Protein AF-A0A2P5FLH0-F1 (afdb_monomer_lite)

Organism: Trema orientale (NCBI:txid63057)

Radius of gyration: 35.18 Å; chains: 1; bounding box: 77×42×99 Å

pLDDT: mean 77.1, std 17.76, range [38.53, 97.19]

Foldseek 3Di:
DVVVVVVVVVVVVVVVVVVVVCVVVVVVVVVVVVVVVVVVVVVVVVVVVVPPPVVVVVVVVVVVVVVVVVVVVVCVVVVDDPDDDDDDDDDDDDDDDDDDDDDDDDDDDDDCPDLLNLLVVVLCQCVVDPDPDDDDDDQDDDPPPCSVVSVVSNVD

InterPro domains:
  IPR002182 NB-ARC [PF00931] (121-154)
  IPR027417 P-loop containing nucleoside triphosphate hydrolase [G3DSA:3.40.50.300] (105-156)
  IPR027417 P-loop containing nucleoside triphosphate hydrolase [SSF52540] (109-154)

Secondary structure (DSSP, 8-state):
-HHHHHHHHHHHHHHHHHHHHHHHHHHHHHHHHHHHHHHHHHHHHHHHHHHHHHHHHHHHHHHHHHHHHHHHHHHHHTT----------------PPPP---------------HHHHHHHHHHHHH---SSS---------TTS-HHHHHHHHH-

Sequence (156 aa):
MAETVVFSILTEAIVSEAIQRISREGRYVEYLRNELRRMQGFLKRAACTSKHEHDDLQKRINSIKKKIKDIFESKDKYEIKLGSVEPREASTSGVDPIKSDPVYDDEEEHDLVSMDQRASILKTQLMEEKGNHLCVVPIVGMGGIGKTTLAKKVES

Structure (mmCIF, N/CA/C/O backbone):
data_AF-A0A2P5FLH0-F1
#
_entry.id   AF-A0A2P5FLH0-F1
#
loop_
_atom_site.group_PDB
_atom_site.id
_atom_site.type_symbol
_atom_site.label_atom_id
_atom_site.label_alt_id
_atom_site.label_comp_id
_atom_site.label_asym_id
_atom_site.label_entity_id
_atom_site.label_seq_id
_atom_site.pdbx_PDB_ins_code
_atom_site.Cartn_x
_atom_site.Cartn_y
_atom_site.Cartn_z
_atom_site.occupancy
_atom_site.B_iso_or_equiv
_atom_site.auth_seq_id
_atom_site.auth_comp_id
_atom_site.auth_asym_id
_atom_site.auth_atom_id
_atom_site.pdbx_PDB_model_num
ATOM 1 N N . MET A 1 1 ? 41.555 -8.857 -47.535 1.00 68.12 1 MET A N 1
ATOM 2 C CA . MET A 1 1 ? 41.920 -7.733 -46.640 1.00 68.12 1 MET A CA 1
ATOM 3 C C . MET A 1 1 ? 40.763 -6.747 -46.509 1.00 68.12 1 MET A C 1
ATOM 5 O O . MET A 1 1 ? 40.281 -6.584 -45.402 1.00 68.12 1 MET A O 1
ATOM 9 N N . ALA A 1 2 ? 40.262 -6.140 -47.594 1.00 77.12 2 ALA A N 1
ATOM 10 C CA . ALA A 1 2 ? 39.139 -5.193 -47.510 1.00 77.12 2 ALA A CA 1
ATOM 11 C C . ALA A 1 2 ? 37.792 -5.853 -47.140 1.00 77.12 2 ALA A C 1
ATOM 13 O O . ALA A 1 2 ? 37.110 -5.383 -46.240 1.00 77.12 2 ALA A O 1
ATOM 14 N N . GLU A 1 3 ? 37.437 -6.982 -47.761 1.00 81.19 3 GLU A N 1
ATOM 15 C CA . GLU A 1 3 ? 36.155 -7.674 -47.513 1.00 81.19 3 GLU A CA 1
ATOM 16 C C . GLU A 1 3 ? 35.989 -8.150 -46.064 1.00 81.19 3 GLU A C 1
ATOM 18 O O . GLU A 1 3 ? 34.927 -7.998 -45.470 1.00 81.19 3 GLU A O 1
ATOM 23 N N . THR A 1 4 ? 37.063 -8.663 -45.461 1.00 86.50 4 THR A N 1
ATOM 24 C CA . THR A 1 4 ? 37.090 -9.094 -44.057 1.00 86.50 4 THR A CA 1
ATOM 25 C C . THR A 1 4 ? 36.880 -7.933 -43.086 1.00 86.50 4 THR A C 1
ATOM 27 O O . THR A 1 4 ? 36.216 -8.107 -42.070 1.00 86.50 4 THR A O 1
ATOM 30 N N . VAL A 1 5 ? 37.401 -6.746 -43.416 1.00 90.75 5 VAL A N 1
ATOM 31 C CA . VAL A 1 5 ? 37.223 -5.524 -42.613 1.00 90.75 5 VAL A CA 1
ATOM 32 C C . VAL A 1 5 ? 35.796 -4.990 -42.747 1.00 90.75 5 VAL A C 1
ATOM 34 O O . VAL A 1 5 ? 35.192 -4.563 -41.769 1.00 90.75 5 VAL A O 1
ATOM 37 N N . VAL A 1 6 ? 35.218 -5.055 -43.947 1.00 89.94 6 VAL A N 1
ATOM 38 C CA . VAL A 1 6 ? 33.820 -4.660 -44.169 1.00 89.94 6 VAL A CA 1
ATOM 39 C C . VAL A 1 6 ? 32.871 -5.595 -43.418 1.00 89.94 6 VAL A C 1
ATOM 41 O O . VAL A 1 6 ? 31.947 -5.124 -42.758 1.00 89.94 6 VAL A O 1
ATOM 44 N N . PHE A 1 7 ? 33.121 -6.907 -43.461 1.00 90.19 7 PHE A N 1
ATOM 45 C CA . PHE A 1 7 ? 32.313 -7.889 -42.742 1.00 90.19 7 PHE A CA 1
ATOM 46 C C . PHE A 1 7 ? 32.373 -7.681 -41.223 1.00 90.19 7 PHE A C 1
ATOM 48 O O . PHE A 1 7 ? 31.328 -7.677 -40.577 1.00 90.19 7 PHE A O 1
ATOM 55 N N . SER A 1 8 ? 33.558 -7.426 -40.652 1.00 89.69 8 SER A N 1
ATOM 56 C CA . SER A 1 8 ? 33.693 -7.179 -39.211 1.00 89.69 8 SER A CA 1
ATOM 57 C C . SER A 1 8 ? 32.953 -5.915 -38.763 1.00 89.69 8 SER A C 1
ATOM 59 O O . SER A 1 8 ? 32.221 -5.953 -37.774 1.00 89.69 8 SER A O 1
ATOM 61 N N . ILE A 1 9 ? 33.066 -4.821 -39.524 1.00 93.19 9 ILE A N 1
ATOM 62 C CA . ILE A 1 9 ? 32.363 -3.563 -39.228 1.00 93.19 9 ILE A CA 1
ATOM 63 C C . ILE A 1 9 ? 30.845 -3.764 -39.280 1.00 93.19 9 ILE A C 1
ATOM 65 O O . ILE A 1 9 ? 30.122 -3.295 -38.401 1.00 93.19 9 ILE A O 1
ATOM 69 N N . LEU A 1 10 ? 30.353 -4.500 -40.282 1.00 94.62 10 LEU A N 1
ATOM 70 C CA . LEU A 1 10 ? 28.928 -4.793 -40.408 1.00 94.62 10 LEU A CA 1
ATOM 71 C C . LEU A 1 10 ? 28.425 -5.626 -39.219 1.00 94.62 10 LEU A C 1
ATOM 73 O O . LEU A 1 10 ? 27.368 -5.329 -38.662 1.00 94.62 10 LEU A O 1
ATOM 77 N N . THR A 1 11 ? 29.190 -6.638 -38.798 1.00 94.50 11 THR A N 1
ATOM 78 C CA . THR A 1 11 ? 28.820 -7.463 -37.640 1.00 94.50 11 THR A CA 1
ATOM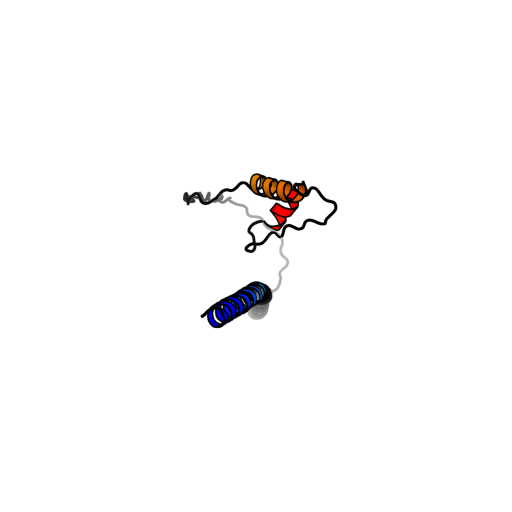 79 C C . THR A 1 11 ? 28.795 -6.663 -36.340 1.00 94.50 11 THR A C 1
ATOM 81 O O . THR A 1 11 ? 27.841 -6.799 -35.576 1.00 94.50 11 THR A O 1
ATOM 84 N N . GLU A 1 12 ? 29.769 -5.780 -36.100 1.00 94.56 12 GLU A N 1
ATOM 85 C CA . GLU A 1 12 ? 29.780 -4.927 -34.904 1.00 94.56 12 GLU A CA 1
ATOM 86 C C . GLU A 1 12 ? 28.611 -3.940 -34.879 1.00 94.56 12 GLU A C 1
ATOM 88 O O . GLU A 1 12 ? 28.016 -3.726 -33.820 1.00 94.56 12 GLU A O 1
ATOM 93 N N . ALA A 1 13 ? 28.244 -3.370 -36.030 1.00 93.62 13 ALA A N 1
ATOM 94 C CA . ALA A 1 13 ? 27.116 -2.448 -36.133 1.00 93.62 13 ALA A CA 1
ATOM 95 C C . ALA A 1 13 ? 25.787 -3.141 -35.793 1.00 93.62 13 ALA A C 1
ATOM 97 O O . ALA A 1 13 ? 25.015 -2.637 -34.975 1.00 93.62 13 ALA A O 1
ATOM 98 N N . ILE A 1 14 ? 25.555 -4.334 -36.353 1.00 95.50 14 ILE A N 1
ATOM 99 C CA . ILE A 1 14 ? 24.346 -5.130 -36.090 1.00 95.50 14 ILE A CA 1
ATOM 100 C C . ILE A 1 14 ? 24.280 -5.549 -34.615 1.00 95.50 14 ILE A C 1
ATOM 102 O O . ILE A 1 14 ? 23.229 -5.435 -33.981 1.00 95.50 14 ILE A O 1
ATOM 106 N N . VAL A 1 15 ? 25.401 -6.004 -34.046 1.00 95.69 15 VAL A N 1
ATOM 107 C CA . VAL A 1 15 ? 25.475 -6.398 -32.630 1.00 95.69 15 VAL A CA 1
ATOM 108 C C . VAL A 1 15 ? 25.213 -5.200 -31.715 1.00 95.69 15 VAL A C 1
ATOM 110 O O . VAL A 1 15 ? 24.434 -5.312 -30.769 1.00 95.69 15 VAL A O 1
ATOM 113 N N . SER A 1 16 ? 25.797 -4.040 -32.016 1.00 92.81 16 SER A N 1
ATOM 114 C CA . SER A 1 16 ? 25.604 -2.814 -31.232 1.00 92.81 16 SER A CA 1
ATOM 115 C C . SER A 1 16 ? 24.147 -2.346 -31.235 1.00 92.81 16 SER A C 1
ATOM 117 O O . SER A 1 16 ? 23.605 -1.989 -30.185 1.00 92.81 16 SER A O 1
ATOM 119 N N . GLU A 1 17 ? 23.480 -2.396 -32.391 1.00 92.44 17 GLU A N 1
ATOM 120 C CA . GLU A 1 17 ? 22.066 -2.033 -32.500 1.00 92.44 17 GLU A CA 1
ATOM 121 C C . GLU A 1 17 ? 21.167 -3.020 -31.736 1.00 92.44 17 GLU A C 1
ATOM 123 O O . GLU A 1 17 ? 20.255 -2.604 -31.011 1.00 92.44 17 GLU A O 1
ATOM 128 N N . ALA A 1 18 ? 21.457 -4.323 -31.825 1.00 92.12 18 ALA A N 1
ATOM 129 C CA . ALA A 1 18 ? 20.747 -5.348 -31.064 1.00 92.12 18 ALA A CA 1
ATOM 130 C C . ALA A 1 18 ? 20.886 -5.127 -29.547 1.00 92.12 18 ALA A C 1
ATOM 132 O O . ALA A 1 18 ? 19.886 -5.152 -28.826 1.00 92.12 18 ALA A O 1
ATOM 133 N N . ILE A 1 19 ? 22.097 -4.825 -29.063 1.00 89.56 19 ILE A N 1
ATOM 134 C CA . ILE A 1 19 ? 22.357 -4.520 -27.648 1.00 89.56 19 ILE A CA 1
ATOM 135 C C . ILE A 1 19 ? 21.555 -3.296 -27.191 1.00 89.56 19 ILE A C 1
ATOM 137 O O . ILE A 1 19 ? 20.927 -3.334 -26.131 1.00 89.56 19 ILE A O 1
ATOM 141 N N . GLN A 1 20 ? 21.522 -2.220 -27.983 1.00 87.31 20 GLN A N 1
ATOM 142 C CA . GLN A 1 20 ? 20.743 -1.026 -27.641 1.00 87.31 20 GLN A CA 1
ATOM 143 C C . GLN A 1 20 ? 19.242 -1.312 -27.541 1.00 87.31 20 GLN A C 1
ATOM 145 O O . GLN A 1 20 ? 18.596 -0.826 -26.609 1.00 87.31 20 GLN A O 1
ATOM 150 N N . ARG A 1 21 ? 18.676 -2.101 -28.463 1.00 83.62 21 ARG A N 1
ATOM 151 C CA . ARG A 1 21 ? 17.250 -2.467 -28.427 1.00 83.62 21 ARG A CA 1
ATOM 152 C C . ARG A 1 21 ? 16.919 -3.301 -27.187 1.00 83.62 21 ARG A C 1
ATOM 154 O O . ARG A 1 21 ? 16.018 -2.928 -26.435 1.00 83.62 21 ARG A O 1
ATOM 161 N N . ILE A 1 22 ? 17.720 -4.331 -26.905 1.00 83.56 22 ILE A N 1
ATOM 162 C CA . ILE A 1 22 ? 17.567 -5.189 -25.718 1.00 83.56 22 ILE A CA 1
ATOM 163 C C . ILE A 1 22 ? 17.685 -4.365 -24.427 1.00 83.56 22 ILE A C 1
ATOM 165 O O . ILE A 1 22 ? 16.885 -4.522 -23.507 1.00 83.56 22 ILE A O 1
ATOM 169 N N . SER A 1 23 ? 18.649 -3.443 -24.355 1.00 81.50 23 SER A N 1
ATOM 170 C CA . SER A 1 23 ? 18.858 -2.596 -23.175 1.00 81.50 23 SER A CA 1
ATOM 171 C C . SER A 1 23 ? 17.684 -1.636 -22.927 1.00 81.50 23 SER A C 1
ATOM 173 O O . SER A 1 23 ? 17.276 -1.419 -21.782 1.00 81.50 23 SER A O 1
ATOM 175 N N . ARG A 1 24 ? 17.080 -1.082 -23.989 1.00 78.19 24 ARG A N 1
ATOM 176 C CA . ARG A 1 24 ? 15.902 -0.204 -23.870 1.00 78.19 24 ARG A CA 1
ATOM 177 C C . ARG A 1 24 ? 14.686 -0.949 -23.323 1.00 78.19 24 ARG A C 1
ATOM 179 O O . ARG A 1 24 ? 14.043 -0.428 -22.414 1.00 78.19 24 ARG A O 1
ATOM 186 N N . GLU A 1 25 ? 14.409 -2.147 -23.825 1.00 73.81 25 GLU A N 1
ATOM 187 C CA . GLU A 1 25 ? 13.299 -2.985 -23.351 1.00 73.81 25 GLU A CA 1
ATOM 188 C C . GLU A 1 25 ? 13.554 -3.547 -21.947 1.00 73.81 25 GLU A C 1
ATOM 190 O O . GLU A 1 25 ? 12.648 -3.557 -21.111 1.00 73.81 25 GLU A O 1
ATOM 195 N N . GLY A 1 26 ? 14.801 -3.915 -21.635 1.00 76.00 26 GLY A N 1
ATOM 196 C CA . GLY A 1 26 ? 15.193 -4.417 -20.316 1.00 76.00 26 GLY A CA 1
ATOM 197 C C . GLY A 1 26 ? 14.860 -3.447 -19.179 1.00 76.00 26 GLY A C 1
ATOM 198 O O . GLY A 1 26 ? 14.320 -3.863 -18.153 1.00 76.00 26 GLY A O 1
ATOM 199 N N . ARG A 1 27 ? 15.072 -2.139 -19.390 1.00 77.38 27 ARG A N 1
ATOM 200 C CA . ARG A 1 27 ? 14.717 -1.099 -18.404 1.00 77.38 27 ARG A CA 1
ATOM 201 C C . ARG A 1 27 ? 13.217 -1.036 -18.121 1.00 77.38 27 ARG A C 1
ATOM 203 O O . ARG A 1 27 ? 12.818 -0.820 -16.979 1.00 77.38 27 ARG A O 1
ATOM 210 N N . TYR A 1 28 ? 12.382 -1.235 -19.139 1.00 80.38 28 TYR A N 1
ATOM 211 C CA . TYR A 1 28 ? 10.929 -1.217 -18.976 1.00 80.38 28 TYR A CA 1
ATOM 212 C C 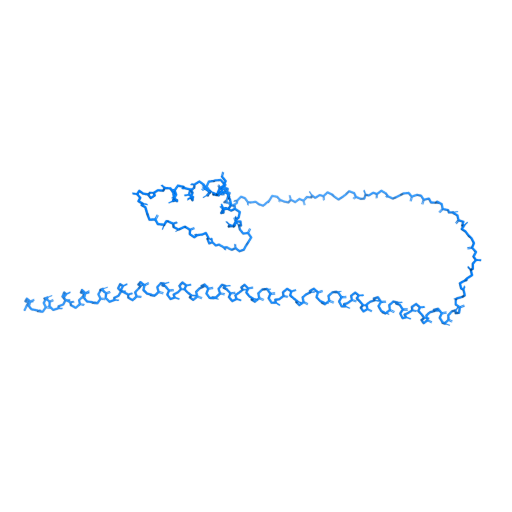. TYR A 1 28 ? 10.432 -2.450 -18.212 1.00 80.38 28 TYR A C 1
ATOM 214 O O . TYR A 1 28 ? 9.614 -2.335 -17.300 1.00 80.38 28 TYR A O 1
ATOM 222 N N . VAL A 1 29 ? 10.989 -3.624 -18.517 1.00 85.69 29 VAL A N 1
ATOM 223 C CA . VAL A 1 29 ? 10.687 -4.870 -17.796 1.00 85.69 29 VAL A CA 1
ATOM 224 C C . VAL A 1 29 ? 11.085 -4.765 -16.321 1.00 85.69 29 VAL A C 1
ATOM 226 O O . VAL A 1 29 ? 10.329 -5.181 -15.439 1.00 85.69 29 VAL A O 1
ATOM 229 N N . GLU A 1 30 ? 12.247 -4.182 -16.029 1.00 85.12 30 GLU A N 1
ATOM 230 C CA . GLU A 1 30 ? 12.703 -3.970 -14.655 1.00 85.12 30 GLU A CA 1
ATOM 231 C C . GLU A 1 30 ? 11.839 -2.946 -13.906 1.00 85.12 30 GLU A C 1
ATOM 233 O O . GLU A 1 30 ? 11.463 -3.182 -12.754 1.00 85.12 30 GLU A O 1
ATOM 238 N N . TYR A 1 31 ? 11.445 -1.855 -14.570 1.00 87.62 31 TYR A N 1
ATOM 239 C CA . TYR A 1 31 ? 10.500 -0.882 -14.022 1.00 87.62 31 TYR A CA 1
ATOM 240 C C . TYR A 1 31 ? 9.169 -1.543 -13.640 1.00 87.62 31 TYR A C 1
ATOM 242 O O . TYR A 1 31 ? 8.735 -1.430 -12.492 1.00 87.62 31 TYR A O 1
ATOM 250 N N . LEU A 1 32 ? 8.560 -2.302 -14.559 1.00 89.06 32 LEU A N 1
ATOM 251 C CA . LEU A 1 32 ? 7.299 -3.005 -14.306 1.00 89.06 32 LEU A CA 1
ATOM 252 C C . LEU A 1 32 ? 7.421 -4.014 -13.162 1.00 89.06 32 LEU A C 1
ATOM 254 O O . LEU A 1 32 ? 6.536 -4.097 -12.310 1.00 89.06 32 LEU A O 1
ATOM 258 N N . ARG A 1 33 ? 8.530 -4.760 -13.101 1.00 88.56 33 ARG A N 1
ATOM 259 C CA . ARG A 1 33 ? 8.807 -5.697 -12.004 1.00 88.56 33 ARG A CA 1
ATOM 260 C C . ARG A 1 33 ? 8.869 -4.974 -10.658 1.00 88.56 33 ARG A C 1
ATOM 262 O O . ARG A 1 33 ? 8.294 -5.451 -9.676 1.00 88.56 33 ARG A O 1
ATOM 269 N N . ASN A 1 34 ? 9.568 -3.844 -10.601 1.00 87.00 34 ASN A N 1
ATOM 270 C CA . ASN A 1 34 ? 9.710 -3.056 -9.381 1.00 87.00 34 ASN A CA 1
ATOM 271 C C . ASN A 1 34 ? 8.374 -2.438 -8.951 1.00 87.00 34 ASN A C 1
ATOM 273 O O . ASN A 1 34 ? 8.053 -2.458 -7.761 1.00 87.00 34 ASN A O 1
ATOM 277 N N . GLU A 1 35 ? 7.566 -1.964 -9.898 1.00 92.81 35 GLU A N 1
ATOM 278 C CA . GLU A 1 35 ? 6.254 -1.388 -9.605 1.00 92.81 35 GLU A CA 1
ATOM 279 C C . GLU A 1 35 ? 5.254 -2.450 -9.128 1.00 92.81 35 GLU A C 1
ATOM 281 O O . GLU A 1 35 ? 4.596 -2.266 -8.104 1.00 92.81 35 GLU A O 1
ATOM 286 N N . LEU A 1 36 ? 5.227 -3.629 -9.761 1.00 92.62 36 LEU A N 1
ATOM 287 C CA . LEU A 1 36 ? 4.444 -4.776 -9.285 1.00 92.62 36 LEU A CA 1
ATOM 288 C C . LEU A 1 36 ? 4.817 -5.168 -7.853 1.00 92.62 36 LEU A C 1
ATOM 290 O O . LEU A 1 36 ? 3.938 -5.365 -7.011 1.00 92.62 36 LEU A O 1
ATOM 294 N N . ARG A 1 37 ? 6.118 -5.227 -7.545 1.00 90.44 37 ARG A N 1
ATOM 295 C CA . ARG A 1 37 ? 6.604 -5.526 -6.190 1.00 90.44 37 ARG A CA 1
ATOM 296 C C . ARG A 1 37 ? 6.143 -4.472 -5.178 1.00 90.44 37 ARG A C 1
ATOM 298 O O . ARG A 1 37 ? 5.749 -4.823 -4.064 1.00 90.44 37 ARG A O 1
ATOM 305 N N . ARG A 1 38 ? 6.165 -3.188 -5.549 1.00 88.56 38 ARG A N 1
ATOM 306 C CA . ARG A 1 38 ? 5.675 -2.090 -4.699 1.00 88.56 38 ARG A CA 1
ATOM 307 C C . ARG A 1 38 ? 4.181 -2.225 -4.432 1.00 88.56 38 ARG A C 1
ATOM 309 O O . ARG A 1 38 ? 3.787 -2.220 -3.265 1.00 88.56 38 ARG A O 1
ATOM 316 N N . MET A 1 39 ? 3.374 -2.408 -5.477 1.00 94.38 39 MET A N 1
ATOM 317 C CA . MET A 1 39 ? 1.920 -2.576 -5.371 1.00 94.38 39 MET A CA 1
ATOM 318 C C . MET A 1 39 ? 1.541 -3.770 -4.486 1.00 94.38 39 MET A C 1
ATOM 320 O O . MET A 1 39 ? 0.712 -3.633 -3.586 1.00 94.38 39 MET A O 1
ATOM 324 N N . GLN A 1 40 ? 2.209 -4.916 -4.651 1.00 91.56 40 GLN A N 1
ATOM 325 C CA . GLN A 1 40 ? 2.014 -6.081 -3.780 1.00 91.56 40 GLN A CA 1
ATOM 326 C C . GLN A 1 40 ? 2.327 -5.767 -2.309 1.00 91.56 40 GLN A C 1
ATOM 328 O O . GLN A 1 40 ? 1.585 -6.173 -1.414 1.00 91.56 40 GLN A O 1
ATOM 333 N N . GLY A 1 41 ? 3.389 -5.000 -2.042 1.00 88.06 41 GLY A N 1
ATOM 334 C CA . GLY A 1 41 ? 3.720 -4.540 -0.693 1.00 88.06 41 GLY A CA 1
ATOM 335 C C . GLY A 1 41 ? 2.642 -3.640 -0.078 1.00 88.06 41 GLY A C 1
ATOM 336 O O . GLY A 1 41 ? 2.356 -3.760 1.114 1.00 88.06 41 GLY A O 1
ATOM 337 N N . PHE A 1 42 ? 2.018 -2.766 -0.876 1.00 88.06 42 PHE A N 1
ATOM 338 C CA . PHE A 1 42 ? 0.893 -1.938 -0.427 1.00 88.06 42 PHE A CA 1
ATOM 339 C C . PHE A 1 42 ? -0.324 -2.780 -0.051 1.00 88.06 42 PHE A C 1
ATOM 341 O O . PHE A 1 42 ? -0.840 -2.627 1.056 1.00 88.06 42 PHE A O 1
ATOM 348 N N . LEU A 1 43 ? -0.731 -3.706 -0.922 1.00 86.31 43 LEU A N 1
ATOM 349 C CA . LEU A 1 43 ? -1.862 -4.598 -0.656 1.00 86.31 43 LEU A CA 1
ATOM 350 C C . LEU A 1 43 ? -1.623 -5.463 0.587 1.00 86.31 43 LEU A C 1
ATOM 352 O O . LEU A 1 43 ? -2.514 -5.607 1.420 1.00 86.31 43 LEU A O 1
ATOM 356 N N . LYS A 1 44 ? -0.398 -5.973 0.772 1.00 85.69 44 LYS A N 1
ATOM 357 C CA . LYS A 1 44 ? -0.035 -6.769 1.952 1.00 85.69 44 LYS A CA 1
ATOM 358 C C . LYS A 1 44 ? -0.172 -5.976 3.254 1.00 85.69 44 LYS A C 1
ATOM 360 O O . LYS A 1 44 ? -0.665 -6.519 4.235 1.00 85.69 44 LYS A O 1
ATOM 365 N N . ARG A 1 45 ? 0.228 -4.698 3.273 1.00 78.25 45 ARG A N 1
ATOM 366 C CA . ARG A 1 45 ? 0.053 -3.829 4.452 1.00 78.25 45 ARG A CA 1
ATOM 367 C C . ARG A 1 45 ? -1.419 -3.528 4.729 1.00 78.25 45 ARG A C 1
ATOM 369 O O . ARG A 1 45 ? -1.832 -3.634 5.877 1.00 78.25 45 ARG A O 1
ATOM 376 N N . ALA A 1 46 ? -2.200 -3.222 3.692 1.00 75.44 46 ALA A N 1
ATOM 377 C CA . ALA A 1 46 ? -3.636 -2.968 3.822 1.00 75.44 46 ALA A CA 1
ATOM 378 C C . ALA A 1 46 ? -4.408 -4.200 4.332 1.00 75.44 46 ALA A C 1
ATOM 380 O O . ALA A 1 46 ? -5.337 -4.071 5.118 1.00 75.44 46 ALA A O 1
ATOM 381 N N . ALA A 1 47 ? -3.989 -5.409 3.951 1.00 74.19 47 ALA A N 1
ATOM 382 C CA . ALA A 1 47 ? -4.577 -6.642 4.471 1.00 74.19 47 ALA A CA 1
ATOM 383 C C . ALA A 1 47 ? -4.252 -6.893 5.960 1.00 74.19 47 ALA A C 1
ATOM 385 O O . ALA A 1 47 ? -5.010 -7.575 6.649 1.00 74.19 47 ALA A O 1
ATOM 386 N N . CYS A 1 48 ? -3.136 -6.366 6.478 1.00 62.28 48 CYS A N 1
ATOM 387 C CA . CYS A 1 48 ? -2.722 -6.577 7.870 1.00 62.28 48 CYS A CA 1
ATOM 38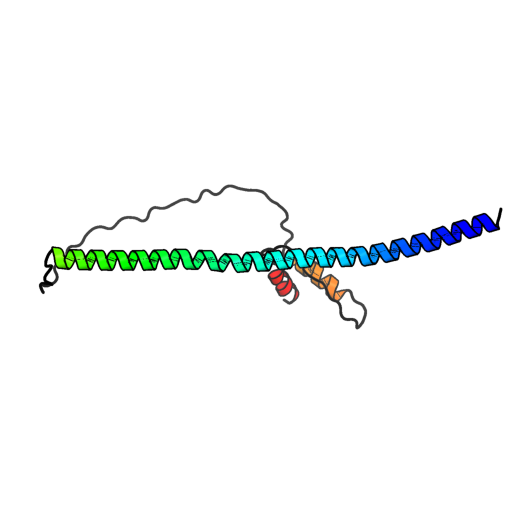8 C C . CYS A 1 48 ? -3.451 -5.674 8.879 1.00 62.28 48 CYS A C 1
ATOM 390 O O . CYS A 1 48 ? -3.577 -6.066 10.038 1.00 62.28 48 CYS A O 1
ATOM 392 N N . THR A 1 49 ? -3.956 -4.503 8.474 1.00 58.94 49 THR A N 1
ATOM 393 C CA . THR A 1 49 ? -4.654 -3.575 9.389 1.00 58.94 49 THR A CA 1
ATOM 394 C C . THR A 1 49 ? -6.001 -4.123 9.861 1.00 58.94 49 THR A C 1
ATOM 396 O O . THR A 1 49 ? -6.407 -3.870 10.988 1.00 58.94 49 THR A O 1
ATOM 399 N N . SER A 1 50 ? -6.635 -4.980 9.056 1.00 56.34 50 SER A N 1
ATOM 400 C CA . SER A 1 50 ? -7.881 -5.671 9.410 1.00 56.34 50 SER A CA 1
ATOM 401 C C . SER A 1 50 ? -7.738 -6.650 10.585 1.00 56.34 50 SER A C 1
ATOM 403 O O . SER A 1 50 ? -8.742 -6.981 11.210 1.00 56.34 50 SER A O 1
ATOM 405 N N . LYS A 1 51 ? -6.532 -7.134 10.911 1.00 56.28 51 LYS A N 1
ATOM 406 C CA . LYS A 1 51 ? -6.362 -8.149 11.967 1.00 56.28 51 LYS A CA 1
ATOM 407 C C . LYS A 1 51 ? -6.253 -7.554 13.370 1.00 56.28 51 LYS A C 1
ATOM 409 O O . LYS A 1 51 ? -6.732 -8.162 14.317 1.00 56.28 51 LYS A O 1
ATOM 414 N N . HIS A 1 52 ? -5.637 -6.382 13.512 1.00 55.69 52 HIS A N 1
ATOM 415 C CA . HIS A 1 52 ? -5.329 -5.821 14.832 1.00 55.69 52 HIS A CA 1
ATOM 416 C C . HIS A 1 52 ? -6.527 -5.147 15.515 1.00 55.69 52 HIS A C 1
ATOM 418 O O . HIS A 1 52 ? -6.648 -5.222 16.734 1.00 55.69 52 HIS A O 1
ATOM 424 N N . GLU A 1 53 ? -7.434 -4.527 14.759 1.00 56.62 53 GLU A N 1
ATOM 425 C CA . GLU A 1 53 ? -8.557 -3.779 15.349 1.00 56.62 53 GLU A CA 1
ATOM 426 C C . GLU A 1 53 ? -9.667 -4.691 15.890 1.00 56.62 53 GLU A C 1
ATOM 428 O O . GLU A 1 53 ? -10.311 -4.377 16.895 1.00 56.62 53 GLU A O 1
ATOM 433 N N . HIS A 1 54 ? -9.873 -5.852 15.262 1.00 61.91 54 HIS A N 1
ATOM 434 C CA . HIS A 1 54 ? -10.890 -6.802 15.708 1.00 61.91 54 HIS A CA 1
ATOM 435 C C . HIS A 1 54 ? -10.522 -7.472 17.036 1.00 61.91 54 HIS A C 1
ATOM 437 O O . HIS A 1 54 ? -11.401 -7.647 17.881 1.00 61.91 54 HIS A O 1
ATOM 443 N N . ASP A 1 55 ? -9.244 -7.778 17.259 1.00 75.31 55 ASP A N 1
ATOM 444 C CA . ASP A 1 55 ? -8.793 -8.487 18.458 1.00 75.31 55 ASP A CA 1
ATOM 445 C C . ASP A 1 55 ? -9.042 -7.688 19.744 1.00 75.31 55 ASP A C 1
ATOM 447 O O . ASP A 1 55 ? -9.561 -8.224 20.727 1.00 75.31 55 ASP A O 1
ATOM 451 N N . ASP A 1 56 ? -8.721 -6.395 19.761 1.00 83.19 56 ASP A N 1
ATOM 452 C CA . ASP A 1 56 ? -8.856 -5.581 20.974 1.00 83.19 56 ASP A CA 1
ATOM 453 C C . ASP A 1 56 ? -10.314 -5.232 21.287 1.00 83.19 56 ASP A 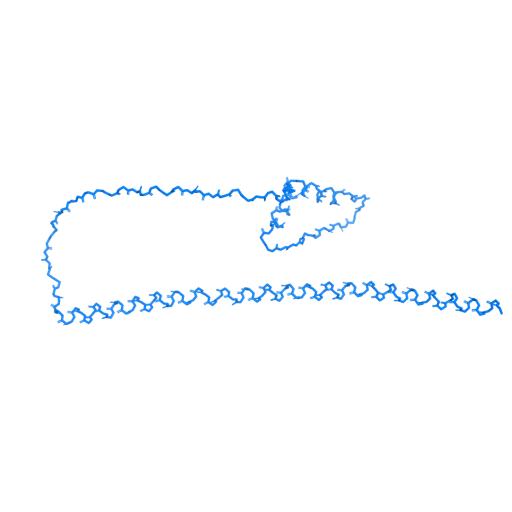C 1
ATOM 455 O O . ASP A 1 56 ? -10.727 -5.234 22.456 1.00 83.19 56 ASP A O 1
ATOM 459 N N . LEU A 1 57 ? -11.134 -5.022 20.253 1.00 87.44 57 LEU A N 1
ATOM 460 C CA . LEU A 1 57 ? -12.577 -4.874 20.418 1.00 87.44 57 LEU A CA 1
ATOM 461 C C . LEU A 1 57 ? -13.200 -6.164 20.972 1.00 87.44 57 LEU A C 1
ATOM 463 O O . LEU A 1 57 ? -13.996 -6.117 21.913 1.00 87.44 57 LEU A O 1
ATOM 467 N N . GLN A 1 58 ? -12.801 -7.323 20.446 1.00 88.75 58 GLN A N 1
ATOM 468 C CA . GLN A 1 58 ? -13.307 -8.622 20.884 1.00 88.75 58 GLN A CA 1
ATOM 469 C C . GLN A 1 58 ? -12.882 -8.940 22.327 1.00 88.75 58 GLN A C 1
ATOM 471 O O . GLN A 1 58 ? -13.707 -9.403 23.122 1.00 88.75 58 GLN A O 1
ATOM 476 N N . LYS A 1 59 ? -11.648 -8.594 22.724 1.00 92.00 59 LYS A N 1
ATOM 477 C CA . LYS A 1 59 ? -11.189 -8.660 24.126 1.00 92.00 59 LYS A CA 1
ATOM 478 C C . LYS A 1 59 ? -12.020 -7.763 25.046 1.00 92.00 59 LYS A C 1
ATOM 480 O O . LYS A 1 59 ? -12.445 -8.223 26.109 1.00 92.00 59 LYS A O 1
ATOM 485 N N . ARG A 1 60 ? -12.300 -6.510 24.653 1.00 94.56 60 ARG A N 1
ATOM 486 C CA . ARG A 1 60 ? -13.156 -5.594 25.439 1.00 94.56 60 ARG A CA 1
ATOM 487 C C . ARG A 1 60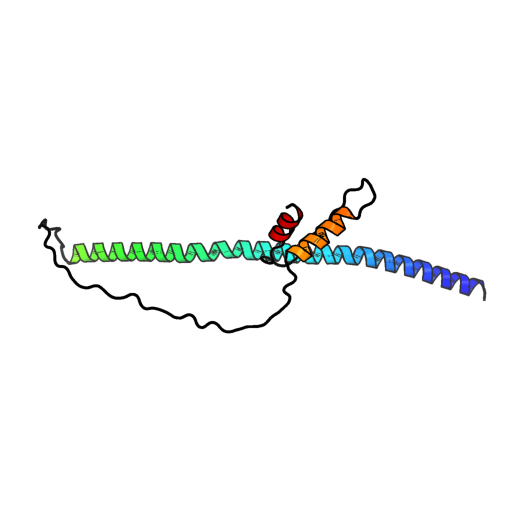 ? -14.565 -6.149 25.612 1.00 94.56 60 ARG A C 1
ATOM 489 O O . ARG A 1 60 ? -15.059 -6.176 26.737 1.00 94.56 60 ARG A O 1
ATOM 496 N N . ILE A 1 61 ? -15.180 -6.644 24.538 1.00 96.38 61 ILE A N 1
ATOM 497 C CA . ILE A 1 61 ? -16.514 -7.262 24.586 1.00 96.38 61 ILE A CA 1
ATOM 498 C C . ILE A 1 61 ? -16.522 -8.446 25.558 1.00 96.38 61 ILE A C 1
ATOM 500 O O . ILE A 1 61 ? -17.406 -8.542 26.410 1.00 96.38 61 ILE A O 1
ATOM 504 N N . ASN A 1 62 ? -15.526 -9.329 25.477 1.00 96.19 62 ASN A N 1
ATOM 505 C CA . ASN A 1 62 ? -15.447 -10.501 26.347 1.00 96.19 62 ASN A CA 1
ATOM 506 C C . ASN A 1 62 ? -15.203 -10.127 27.818 1.00 96.19 62 ASN A C 1
ATOM 508 O O . ASN A 1 62 ? -15.806 -10.729 28.705 1.00 96.19 62 ASN A O 1
ATOM 512 N N . SER A 1 63 ? -14.391 -9.100 28.086 1.00 96.75 63 SER A N 1
ATOM 513 C CA . SER A 1 63 ? -14.180 -8.570 29.440 1.00 96.75 63 SER A CA 1
ATOM 514 C C . SER A 1 63 ? -15.474 -8.014 30.043 1.00 96.75 63 SER A C 1
ATOM 516 O O . SER A 1 63 ? -15.809 -8.327 31.184 1.00 96.75 63 SER A O 1
ATOM 518 N N . ILE A 1 64 ? -16.256 -7.260 29.260 1.00 97.12 64 ILE A N 1
ATOM 519 C CA . ILE A 1 64 ? -17.563 -6.742 29.692 1.00 97.12 64 ILE A CA 1
ATOM 520 C C . ILE A 1 64 ? -18.534 -7.892 29.977 1.00 97.12 64 ILE A C 1
ATOM 522 O O . ILE A 1 64 ? -19.144 -7.916 31.043 1.00 97.12 64 ILE A O 1
ATOM 526 N N . LYS A 1 65 ? -18.644 -8.876 29.072 1.00 97.19 65 LYS A N 1
ATOM 527 C CA . LYS A 1 65 ? -19.499 -10.060 29.274 1.00 97.19 65 LYS A CA 1
ATOM 528 C C . LYS A 1 65 ? -19.147 -10.805 30.562 1.00 97.19 65 LYS A C 1
ATOM 530 O O . LYS A 1 65 ? -20.051 -11.181 31.303 1.00 97.19 65 LYS A O 1
ATOM 535 N N . LYS A 1 66 ? -17.850 -10.981 30.842 1.00 97.19 66 LYS A N 1
ATOM 536 C CA . LYS A 1 66 ? -17.375 -11.615 32.076 1.00 97.19 66 LYS A CA 1
ATOM 537 C C . LYS A 1 66 ? -17.773 -10.804 33.308 1.00 97.19 66 LYS A C 1
ATOM 539 O O . LYS A 1 66 ? -18.414 -11.351 34.191 1.00 97.19 66 LYS A O 1
ATOM 544 N N . LYS A 1 67 ? -17.500 -9.494 33.321 1.00 96.94 67 LYS A N 1
ATOM 545 C CA . LYS A 1 67 ? -17.888 -8.612 34.435 1.00 96.94 67 LYS A CA 1
ATOM 546 C C . LYS A 1 67 ? -19.390 -8.649 34.715 1.00 96.94 67 LYS A C 1
ATOM 548 O O . LYS A 1 67 ? -19.785 -8.709 35.870 1.00 96.94 67 LYS A O 1
ATOM 553 N N . ILE A 1 68 ? -20.223 -8.628 33.673 1.00 96.50 68 ILE A N 1
ATOM 554 C CA . ILE A 1 68 ? -21.681 -8.716 33.822 1.00 96.50 68 ILE A CA 1
ATOM 555 C C . ILE A 1 68 ? -22.069 -10.045 34.475 1.00 96.50 68 ILE A C 1
ATOM 557 O O . ILE A 1 68 ? -22.834 -10.048 35.435 1.00 96.50 68 ILE A O 1
ATOM 561 N N . LYS A 1 69 ? -21.518 -11.161 33.988 1.00 95.56 69 LYS A N 1
ATOM 562 C CA . LYS A 1 69 ? -21.776 -12.487 34.555 1.00 95.56 69 LYS A CA 1
ATOM 563 C C . LYS A 1 69 ? -21.357 -12.560 36.027 1.00 95.56 69 LYS A C 1
ATOM 565 O O . LYS A 1 69 ? -22.166 -12.968 36.853 1.00 95.56 69 LYS A O 1
ATOM 570 N N . ASP A 1 70 ? -20.162 -12.075 36.353 1.00 94.38 70 ASP A N 1
ATOM 571 C CA . ASP A 1 70 ? -19.635 -12.052 37.721 1.00 94.38 70 ASP A CA 1
ATOM 572 C C . ASP A 1 70 ? -20.530 -11.211 38.657 1.00 94.38 70 ASP A C 1
ATOM 574 O O . ASP A 1 70 ? -20.762 -11.587 39.807 1.00 94.38 70 ASP A O 1
ATOM 578 N N . ILE A 1 71 ? -21.078 -10.087 38.170 1.00 92.69 71 ILE A N 1
ATOM 579 C CA . ILE A 1 71 ? -22.019 -9.243 38.925 1.00 92.69 71 ILE A CA 1
ATOM 580 C C . ILE A 1 71 ? -23.336 -9.977 39.178 1.00 92.69 71 ILE A C 1
ATOM 582 O O . ILE A 1 71 ? -23.836 -9.928 40.298 1.00 92.69 71 ILE A O 1
ATOM 586 N N . PHE A 1 72 ? -23.900 -10.649 38.173 1.00 89.50 72 PHE A N 1
ATOM 587 C CA . PHE A 1 72 ? -25.143 -11.405 38.347 1.00 89.50 72 PHE A CA 1
ATOM 588 C C . PHE A 1 72 ? -24.961 -12.574 39.316 1.00 89.50 72 PHE A C 1
ATOM 590 O O . PHE A 1 72 ? -25.744 -12.705 40.252 1.00 89.50 72 PHE A O 1
ATOM 597 N N . GLU A 1 73 ? -23.881 -13.345 39.175 1.00 88.88 73 GLU A N 1
ATOM 598 C CA . GLU A 1 73 ? -23.550 -14.424 40.111 1.00 88.88 73 GLU A CA 1
ATOM 599 C C . GLU A 1 73 ? -23.345 -13.890 41.535 1.00 88.88 73 GLU A C 1
ATOM 601 O O . GLU A 1 73 ? -23.820 -14.486 42.499 1.00 88.88 73 GLU A O 1
ATOM 606 N N . SER A 1 74 ? -22.692 -12.734 41.683 1.00 82.69 74 SER A N 1
ATOM 607 C CA . SER A 1 74 ? -22.511 -12.085 42.985 1.00 82.69 74 SER A CA 1
ATOM 608 C C . SER A 1 74 ? -23.832 -11.569 43.561 1.00 82.69 74 SER A C 1
ATOM 610 O O . SER A 1 74 ? -24.089 -11.740 44.749 1.00 82.69 74 SER A O 1
ATOM 612 N N . LYS A 1 75 ? -24.696 -10.964 42.744 1.00 84.00 75 LYS A N 1
ATOM 613 C CA . LYS A 1 75 ? -26.022 -10.493 43.164 1.00 84.00 75 LYS A CA 1
ATOM 614 C C . LYS A 1 75 ? -26.873 -11.652 43.680 1.00 84.00 75 LYS A C 1
ATOM 616 O O . LYS A 1 75 ? -27.489 -11.509 44.733 1.00 84.00 75 LYS A O 1
ATOM 621 N N . ASP A 1 76 ? -26.879 -12.775 42.967 1.00 76.81 76 ASP A N 1
ATOM 622 C CA . ASP A 1 76 ? -27.644 -13.963 43.349 1.00 76.81 76 ASP A CA 1
ATOM 623 C C . ASP A 1 76 ? -27.041 -14.629 44.596 1.00 76.81 76 ASP A C 1
ATOM 625 O O . ASP A 1 76 ? -27.770 -15.045 45.492 1.00 76.81 76 ASP A O 1
ATOM 629 N N . LYS A 1 77 ? -25.706 -14.647 44.714 1.00 80.38 77 LYS A N 1
ATOM 630 C CA . LYS A 1 77 ? -24.986 -15.182 45.879 1.00 80.38 77 LYS A CA 1
ATOM 631 C C . LYS A 1 77 ? -25.193 -14.363 47.156 1.00 80.38 77 LYS A C 1
ATOM 633 O O . LYS A 1 77 ? -25.228 -14.938 48.241 1.00 80.38 77 LYS A O 1
ATOM 638 N N . TYR A 1 78 ? -25.270 -13.040 47.042 1.00 75.38 78 TYR A N 1
ATOM 639 C CA . TYR A 1 78 ? -25.393 -12.127 48.184 1.00 75.38 78 TYR A CA 1
ATOM 640 C C . TYR A 1 78 ? -26.814 -11.577 48.370 1.00 75.38 78 TYR A C 1
ATOM 642 O O . TYR A 1 78 ? -27.014 -10.701 49.206 1.00 75.38 78 TYR A O 1
ATOM 650 N N . GLU A 1 79 ? -27.783 -12.078 47.594 1.00 69.00 79 GLU A N 1
ATOM 651 C CA . GLU A 1 79 ? -29.207 -11.724 47.644 1.00 69.00 79 GLU A CA 1
ATOM 652 C C . GLU A 1 79 ? -29.444 -10.203 47.758 1.00 69.00 79 GLU A C 1
ATOM 654 O O . GLU A 1 79 ? -30.261 -9.722 48.546 1.00 69.00 79 GLU A O 1
ATOM 659 N N . ILE A 1 80 ? -28.677 -9.424 46.981 1.00 68.88 80 ILE A N 1
ATOM 660 C CA . ILE A 1 80 ? -28.654 -7.958 47.065 1.00 68.88 80 ILE A CA 1
ATOM 661 C C . ILE A 1 80 ? -30.020 -7.418 46.616 1.00 68.88 80 ILE A C 1
ATOM 663 O O . ILE A 1 80 ? -30.312 -7.325 45.420 1.00 68.88 80 ILE A O 1
ATOM 667 N N . LYS A 1 81 ? -30.870 -7.060 47.584 1.00 68.06 81 LYS A N 1
ATOM 668 C CA . LYS A 1 81 ? -32.152 -6.378 47.360 1.00 68.06 81 LYS A CA 1
ATOM 669 C C . LYS A 1 81 ? -31.883 -4.883 47.185 1.00 68.06 81 LYS A C 1
ATOM 671 O O . LYS A 1 81 ? -31.275 -4.258 48.049 1.00 68.06 81 LYS A O 1
ATOM 676 N N . LEU A 1 82 ? -32.330 -4.311 46.065 1.00 57.22 82 LEU A N 1
ATOM 677 C CA . LEU A 1 82 ? -32.218 -2.878 45.781 1.00 57.22 82 LEU A CA 1
ATOM 678 C C . LEU A 1 82 ? -33.173 -2.112 46.718 1.00 57.22 82 LEU A C 1
ATOM 680 O O . LEU A 1 82 ? -34.349 -1.929 46.417 1.00 57.22 82 LEU A O 1
ATOM 684 N N . GLY A 1 83 ? -32.685 -1.755 47.905 1.00 48.12 83 GLY A N 1
ATOM 685 C CA . GLY A 1 83 ? -33.421 -0.963 48.885 1.00 48.12 83 GLY A CA 1
ATOM 686 C C . GLY A 1 83 ? -33.445 0.509 48.476 1.00 48.12 83 GLY A C 1
ATOM 687 O O . GLY A 1 83 ? -32.401 1.146 48.391 1.00 48.12 83 GLY A O 1
ATOM 688 N N . SER A 1 84 ? -34.637 1.043 48.224 1.00 50.53 84 SER A N 1
ATOM 689 C CA . SER A 1 84 ? -34.902 2.476 48.060 1.00 50.53 84 SER A CA 1
ATOM 690 C C . SER A 1 84 ? -34.577 3.224 49.357 1.00 50.53 84 SER A C 1
ATOM 692 O O . SER A 1 84 ? -35.390 3.168 50.278 1.00 50.53 84 SER A O 1
ATOM 694 N N . VAL A 1 85 ? -33.449 3.940 49.434 1.00 48.50 85 VAL A N 1
ATOM 695 C CA . VAL A 1 85 ? -33.225 4.990 50.448 1.00 48.50 85 VAL A CA 1
ATOM 696 C C . VAL A 1 85 ? -32.365 6.126 49.866 1.00 48.50 85 VAL A C 1
ATOM 698 O O . VAL A 1 85 ? -31.386 5.888 49.165 1.00 48.50 85 VAL A O 1
ATOM 701 N N . GLU A 1 86 ? -32.814 7.346 50.150 1.00 45.72 86 GLU A N 1
ATOM 702 C CA . GLU A 1 86 ? -32.469 8.680 49.635 1.00 45.72 86 GLU A CA 1
ATOM 703 C C . GLU A 1 86 ? -31.015 9.195 49.811 1.00 45.72 86 GLU A C 1
ATOM 705 O O . GLU A 1 86 ? -30.226 8.610 50.557 1.00 45.72 86 GLU A O 1
ATOM 710 N N . PRO A 1 87 ? -30.649 10.310 49.128 1.00 46.88 87 PRO A N 1
ATOM 711 C CA . PRO A 1 87 ? -29.276 10.791 48.963 1.00 46.88 87 PRO A CA 1
ATOM 712 C C . PRO A 1 87 ? -28.734 11.502 50.207 1.00 46.88 87 PRO A C 1
ATOM 714 O O . PRO A 1 87 ? -29.407 12.347 50.797 1.00 46.88 87 PRO A O 1
ATOM 717 N N . ARG A 1 88 ? -27.465 11.251 50.549 1.00 40.28 88 ARG A N 1
ATOM 718 C CA . ARG A 1 88 ? -26.731 12.068 51.521 1.00 40.28 88 ARG A CA 1
ATOM 719 C C . ARG A 1 88 ? -25.324 12.374 51.020 1.00 40.28 88 ARG A C 1
ATOM 721 O O . ARG A 1 88 ? -24.529 11.474 50.764 1.00 40.28 88 ARG A O 1
ATOM 728 N N . GLU A 1 89 ? -25.073 13.667 50.859 1.00 47.16 89 GLU A N 1
ATOM 729 C CA . GLU A 1 89 ? -23.837 14.267 50.369 1.00 47.16 89 GLU A CA 1
ATOM 730 C C . GLU A 1 89 ? -22.673 14.128 51.358 1.00 47.16 89 GLU A C 1
ATOM 732 O O . GLU A 1 89 ? -22.868 14.201 52.574 1.00 47.16 89 GLU A O 1
ATOM 737 N N . ALA A 1 90 ? -21.453 14.015 50.826 1.00 40.12 90 ALA A N 1
ATOM 738 C CA . ALA A 1 90 ? -20.230 14.381 51.534 1.00 40.12 90 ALA A CA 1
ATOM 739 C C . ALA A 1 90 ? -19.109 14.723 50.537 1.00 40.12 90 ALA A C 1
ATOM 741 O O . ALA A 1 90 ? -18.580 13.866 49.832 1.00 40.12 90 ALA A O 1
ATOM 742 N N . SER A 1 91 ? -18.774 16.009 50.500 1.00 45.66 91 SER A N 1
ATOM 743 C CA . SER A 1 91 ? -17.623 16.629 49.844 1.00 45.66 91 SER A CA 1
ATOM 744 C C . SER A 1 91 ? -16.282 16.092 50.368 1.00 45.66 91 SER A C 1
ATOM 746 O O . SER A 1 91 ? -16.185 15.723 51.535 1.00 45.66 91 SER A O 1
ATOM 748 N N . THR A 1 92 ? -15.211 16.149 49.566 1.00 38.53 92 THR A N 1
ATOM 749 C CA . THR A 1 92 ? -14.049 17.050 49.782 1.00 38.53 92 THR A CA 1
ATOM 750 C C . THR A 1 92 ? -12.813 16.683 48.939 1.00 38.53 92 THR A C 1
ATOM 752 O O . THR A 1 92 ? -12.513 15.525 48.671 1.00 38.53 92 THR A O 1
ATOM 755 N N . SER A 1 93 ? -12.065 17.750 48.637 1.00 43.00 93 SER A N 1
ATOM 756 C CA . SER A 1 93 ? -10.634 17.865 48.313 1.00 43.00 93 SER A CA 1
ATOM 757 C C . SER A 1 93 ? -10.138 17.477 46.916 1.00 43.00 93 SER A C 1
ATOM 759 O O . SER A 1 93 ? -10.122 16.319 46.513 1.00 43.00 93 SER A O 1
ATOM 761 N N . GLY A 1 94 ? -9.705 18.522 46.202 1.00 48.59 94 GLY A N 1
ATOM 762 C CA . GLY A 1 94 ? -9.018 18.468 44.922 1.00 48.59 94 GLY A CA 1
ATOM 763 C C . GLY A 1 94 ? -7.614 17.875 45.007 1.00 48.59 94 GLY A C 1
ATOM 764 O O . GLY A 1 94 ? -6.963 17.888 46.049 1.00 48.59 94 GLY A O 1
ATOM 765 N N . VAL A 1 95 ? -7.178 17.363 43.862 1.00 46.47 95 VAL A N 1
ATOM 766 C CA . VAL A 1 95 ? -5.838 16.836 43.621 1.00 46.47 95 VAL A CA 1
ATOM 767 C C . VAL A 1 95 ? -5.301 17.552 42.384 1.00 46.47 95 VAL A C 1
ATOM 769 O O . VAL A 1 95 ? -5.952 17.566 41.338 1.00 46.47 95 VAL A O 1
ATOM 772 N N . ASP A 1 96 ? -4.147 18.190 42.548 1.00 48.59 96 ASP A N 1
ATOM 773 C CA . ASP A 1 96 ? -3.453 18.992 41.542 1.00 48.59 96 ASP A CA 1
ATOM 774 C C . ASP A 1 96 ? -3.033 18.159 40.311 1.00 48.59 96 ASP A C 1
ATOM 776 O O . ASP A 1 96 ? -2.586 17.018 40.468 1.00 48.59 96 ASP A O 1
ATOM 780 N N . PRO A 1 97 ? -3.098 18.695 39.075 1.00 44.50 97 PRO A N 1
ATOM 781 C CA . PRO A 1 97 ? -2.560 18.004 37.909 1.00 44.50 97 PRO A CA 1
ATOM 782 C C . PRO A 1 97 ? -1.028 18.076 37.884 1.00 44.50 97 PRO A C 1
ATOM 784 O O . PRO A 1 97 ? -0.430 19.153 37.834 1.00 44.50 97 PRO A O 1
ATOM 787 N N . ILE A 1 98 ? -0.407 16.899 37.872 1.00 46.56 98 ILE A N 1
ATOM 788 C CA . ILE A 1 98 ? 1.024 16.663 37.658 1.00 46.56 98 ILE A CA 1
ATOM 789 C C . ILE A 1 98 ? 1.471 17.349 36.354 1.00 46.56 98 ILE A C 1
ATOM 791 O O . ILE A 1 98 ? 0.968 17.031 35.276 1.00 46.56 98 ILE A O 1
ATOM 795 N N . LYS A 1 99 ? 2.430 18.278 36.447 1.00 47.50 99 LYS A N 1
ATOM 796 C CA . LYS A 1 99 ? 3.142 18.841 35.291 1.00 47.50 99 LYS A CA 1
ATOM 797 C C . LYS A 1 99 ? 4.244 17.866 34.880 1.00 47.50 99 LYS A C 1
ATOM 799 O O . LYS A 1 99 ? 5.151 17.608 35.664 1.00 47.50 99 LYS A O 1
ATOM 804 N N . SER A 1 100 ? 4.150 17.318 33.676 1.00 48.62 100 SER A N 1
ATOM 805 C CA . SER A 1 100 ? 5.226 16.559 33.038 1.00 48.62 100 SER A CA 1
ATOM 806 C C . SER A 1 100 ? 5.952 17.464 32.044 1.00 48.62 100 SER A C 1
ATOM 808 O O . SER A 1 100 ? 5.359 17.863 31.040 1.00 48.62 100 SER A O 1
ATOM 810 N N . ASP A 1 101 ? 7.211 17.782 32.327 1.00 47.91 101 ASP A N 1
ATOM 811 C CA . ASP A 1 101 ? 8.117 18.433 31.379 1.00 47.91 101 ASP A CA 1
ATOM 812 C C . ASP A 1 101 ? 8.451 17.472 30.223 1.00 47.91 101 ASP A C 1
ATOM 814 O O . ASP A 1 101 ? 8.756 16.303 30.481 1.00 47.91 101 ASP A O 1
ATOM 818 N N . PRO A 1 102 ? 8.460 17.919 28.956 1.00 49.06 102 PRO A N 1
ATOM 819 C CA . PRO A 1 102 ? 9.111 17.189 27.883 1.00 49.06 102 PRO A CA 1
ATOM 820 C C . PRO A 1 102 ? 10.517 17.758 27.671 1.00 49.06 102 PRO A C 1
ATOM 822 O O . PRO A 1 102 ? 10.689 18.828 27.090 1.00 49.06 102 PRO A O 1
ATOM 825 N N . VAL A 1 103 ? 11.525 17.009 28.113 1.00 51.41 103 VAL A N 1
ATOM 826 C CA . VAL A 1 103 ? 12.851 17.045 27.488 1.00 51.41 103 VAL A CA 1
ATOM 827 C C . VAL A 1 103 ? 12.746 16.185 26.233 1.00 51.41 103 VAL A C 1
ATOM 829 O O . VAL A 1 103 ? 12.410 15.007 26.342 1.00 51.41 103 VAL A O 1
ATOM 832 N N . TYR A 1 104 ? 12.997 16.762 25.061 1.00 49.78 104 TYR A N 1
ATOM 833 C CA . TYR A 1 104 ? 13.297 15.990 23.860 1.00 49.78 104 TYR A CA 1
ATOM 834 C C . TYR A 1 104 ? 14.506 16.601 23.160 1.00 49.78 104 TYR A C 1
ATOM 836 O O . TYR A 1 104 ? 14.530 17.800 22.886 1.00 49.78 104 TYR A O 1
ATOM 844 N N . ASP A 1 105 ? 15.490 15.724 22.977 1.00 42.16 105 ASP A N 1
ATOM 845 C CA . ASP A 1 105 ? 16.796 15.907 22.359 1.00 42.16 105 ASP A CA 1
ATOM 846 C C . ASP A 1 105 ? 16.739 16.555 20.973 1.00 42.16 105 ASP A C 1
ATOM 848 O O . ASP A 1 105 ? 15.849 16.279 20.162 1.00 42.16 105 ASP A O 1
ATOM 852 N N . ASP A 1 106 ? 17.762 17.369 20.717 1.00 50.72 106 ASP A N 1
ATOM 853 C CA . ASP A 1 106 ? 18.251 17.710 19.387 1.00 50.72 106 ASP A CA 1
ATOM 854 C C . ASP A 1 106 ? 18.667 16.429 18.652 1.00 50.72 106 ASP A C 1
ATOM 856 O O . ASP A 1 106 ? 19.623 15.771 19.056 1.00 50.72 106 ASP A O 1
ATOM 860 N N . GLU A 1 107 ? 18.021 16.120 17.527 1.00 51.00 107 GLU A N 1
ATOM 861 C CA . GLU A 1 107 ? 18.590 15.222 16.521 1.00 51.00 107 GLU A CA 1
ATOM 862 C C . GLU A 1 107 ? 18.444 15.828 15.116 1.00 51.00 107 GLU A C 1
ATOM 864 O O . GLU A 1 107 ? 17.398 15.782 14.472 1.00 51.00 107 GLU A O 1
ATOM 869 N N . GLU A 1 108 ? 19.552 16.442 14.704 1.00 46.56 108 GLU A N 1
ATOM 870 C CA . GLU A 1 108 ? 20.210 16.316 13.401 1.00 46.56 108 GLU A CA 1
ATOM 871 C C . GLU A 1 108 ? 19.451 16.713 12.114 1.00 46.56 108 GLU A C 1
ATOM 873 O O . GLU A 1 108 ? 18.544 16.071 11.584 1.00 46.56 108 GLU A O 1
ATOM 878 N N . GLU A 1 109 ? 19.972 17.802 11.555 1.00 51.66 109 GLU A N 1
ATOM 879 C CA . GLU A 1 109 ? 19.753 18.398 10.248 1.00 51.66 109 GLU A CA 1
ATOM 880 C C . GLU A 1 109 ? 20.040 17.426 9.088 1.00 51.66 109 GLU A C 1
ATOM 882 O O . GLU A 1 109 ? 21.192 17.183 8.734 1.00 51.66 109 GLU A O 1
ATOM 887 N N . HIS A 1 110 ? 18.994 16.943 8.407 1.00 42.34 110 HIS A N 1
ATOM 888 C CA . HIS A 1 110 ? 19.141 16.323 7.087 1.00 42.34 110 HIS A CA 1
ATOM 889 C C . HIS A 1 110 ? 18.037 16.759 6.102 1.00 42.34 110 HIS A C 1
ATOM 891 O O . HIS A 1 110 ? 16.879 16.361 6.190 1.00 42.34 110 HIS A O 1
ATOM 897 N N . ASP A 1 111 ? 18.462 17.560 5.118 1.00 47.88 111 ASP A N 1
ATOM 898 C CA . ASP A 1 111 ? 17.828 17.821 3.814 1.00 47.88 111 ASP A CA 1
ATOM 899 C C . ASP A 1 111 ? 16.440 18.504 3.814 1.00 47.88 111 ASP A C 1
ATOM 901 O O . ASP A 1 111 ? 15.447 18.010 3.268 1.00 47.88 111 ASP A O 1
ATOM 905 N N . LEU A 1 112 ? 16.383 19.718 4.371 1.00 52.47 112 LEU A N 1
ATOM 906 C CA . LEU A 1 112 ? 15.243 20.635 4.258 1.00 52.47 112 LEU A CA 1
ATOM 907 C C . LEU A 1 112 ? 15.201 21.329 2.884 1.00 52.47 112 LEU A C 1
ATOM 909 O O . LEU A 1 112 ? 15.256 22.555 2.792 1.00 52.47 112 LEU A O 1
ATOM 913 N N . VAL A 1 113 ? 15.065 20.581 1.785 1.00 56.97 113 VAL A N 1
ATOM 914 C CA . VAL A 1 113 ? 14.620 21.221 0.534 1.00 56.97 113 VAL A CA 1
ATOM 915 C C . VAL A 1 113 ? 13.198 21.719 0.780 1.00 56.97 113 VAL A C 1
ATOM 917 O O . VAL A 1 113 ? 12.266 20.918 0.911 1.00 56.97 113 VAL A O 1
ATOM 920 N N . SER A 1 114 ? 13.032 23.039 0.868 1.00 74.44 114 SER A N 1
ATOM 921 C CA . SER A 1 114 ? 11.736 23.650 1.144 1.00 74.44 114 SER A CA 1
ATOM 922 C C . SER A 1 114 ? 10.706 23.178 0.114 1.00 74.44 114 SER A C 1
ATOM 924 O O . SER A 1 114 ? 10.973 23.052 -1.087 1.00 74.44 114 SER A O 1
ATOM 926 N N . MET A 1 115 ? 9.500 22.868 0.591 1.00 81.19 115 MET A N 1
ATOM 927 C CA . MET A 1 115 ? 8.422 22.357 -0.259 1.00 81.19 115 MET A CA 1
ATOM 928 C C . MET A 1 115 ? 8.083 23.343 -1.394 1.00 81.19 115 MET A C 1
ATOM 930 O O . MET A 1 115 ? 7.703 22.922 -2.486 1.00 81.19 115 MET A O 1
ATOM 934 N N . ASP A 1 116 ? 8.303 24.639 -1.156 1.00 86.50 116 ASP A N 1
ATOM 935 C CA . ASP A 1 116 ? 8.156 25.713 -2.138 1.00 86.50 116 ASP A CA 1
ATOM 936 C C . ASP A 1 116 ? 9.191 25.622 -3.269 1.00 86.50 116 ASP A C 1
ATOM 938 O O . ASP A 1 116 ? 8.838 25.778 -4.438 1.00 86.50 116 ASP A O 1
ATOM 942 N N . GLN A 1 117 ? 10.453 25.301 -2.963 1.00 87.31 117 GLN A N 1
ATOM 943 C CA . GLN A 1 117 ? 11.489 25.140 -3.985 1.00 87.31 117 GLN A CA 1
ATOM 944 C C . GLN A 1 117 ? 11.190 23.941 -4.893 1.00 87.31 117 GLN A C 1
ATOM 946 O O . GLN A 1 117 ? 11.282 24.054 -6.116 1.00 87.31 117 GLN A O 1
ATOM 951 N N . ARG A 1 118 ? 10.747 22.813 -4.316 1.00 88.88 118 ARG A N 1
ATOM 952 C CA . ARG A 1 118 ? 10.318 21.633 -5.091 1.00 88.88 118 ARG A CA 1
ATOM 953 C C . ARG A 1 118 ? 9.119 21.952 -5.987 1.00 88.88 118 ARG A C 1
ATOM 955 O O . ARG A 1 118 ? 9.084 21.513 -7.133 1.00 88.88 118 ARG A O 1
ATOM 962 N N . ALA A 1 119 ? 8.155 22.727 -5.487 1.00 90.88 119 ALA A N 1
ATOM 963 C CA . ALA A 1 119 ? 6.993 23.143 -6.270 1.00 90.88 119 ALA A CA 1
ATOM 964 C C . ALA A 1 119 ? 7.387 24.085 -7.419 1.00 90.88 119 ALA A C 1
ATOM 966 O O . ALA A 1 119 ? 6.878 23.939 -8.527 1.00 90.88 119 ALA A O 1
ATOM 967 N N . SER A 1 120 ? 8.325 25.005 -7.178 1.00 89.44 120 SER A N 1
ATOM 968 C CA . SER A 1 120 ? 8.847 25.922 -8.197 1.00 89.44 120 SER A CA 1
ATOM 969 C C . SER A 1 120 ? 9.518 25.173 -9.352 1.00 89.44 120 SER A C 1
ATOM 971 O O . SER A 1 120 ? 9.195 25.422 -10.509 1.00 89.44 120 SER A O 1
ATOM 973 N N . ILE A 1 121 ? 10.359 24.176 -9.047 1.00 90.44 121 ILE A N 1
ATOM 974 C CA . ILE A 1 121 ? 11.018 23.330 -10.060 1.00 90.44 121 ILE A CA 1
ATOM 975 C C . ILE A 1 121 ? 9.991 22.575 -10.915 1.00 90.44 121 ILE A C 1
ATOM 977 O O . ILE A 1 121 ? 10.126 22.493 -12.135 1.00 90.44 121 ILE A O 1
ATOM 981 N N . LEU A 1 122 ? 8.947 22.027 -10.290 1.00 91.44 122 LEU A N 1
ATOM 982 C CA . LEU A 1 122 ? 7.891 21.327 -11.022 1.00 91.44 122 LEU A CA 1
ATOM 983 C C . LEU A 1 122 ? 7.089 22.286 -11.913 1.00 91.44 122 LEU A C 1
ATOM 985 O O . LEU A 1 122 ? 6.767 21.932 -13.044 1.00 91.44 122 LEU A O 1
ATOM 989 N N . LYS A 1 123 ? 6.812 23.511 -11.447 1.00 90.62 123 LYS A N 1
ATOM 990 C CA . LYS A 1 123 ? 6.151 24.545 -12.258 1.00 90.62 123 LYS A CA 1
ATOM 991 C C . LYS A 1 123 ? 6.986 24.933 -13.471 1.00 90.62 123 LYS A C 1
ATOM 993 O O . LYS A 1 123 ? 6.442 24.992 -14.567 1.00 90.62 123 LYS A O 1
ATOM 998 N N . THR A 1 124 ? 8.289 25.158 -13.300 1.00 89.31 124 THR A N 1
ATOM 999 C CA . THR A 1 124 ? 9.156 25.506 -14.432 1.00 89.31 124 THR A CA 1
ATOM 1000 C C . THR A 1 124 ? 9.189 24.379 -15.455 1.00 89.31 124 THR A C 1
ATOM 1002 O O . THR A 1 124 ? 8.961 24.648 -16.624 1.00 89.31 124 THR A O 1
ATOM 1005 N N . GLN A 1 125 ? 9.343 23.121 -15.022 1.00 86.81 125 GLN A N 1
ATOM 1006 C CA . GLN A 1 125 ? 9.335 21.956 -15.919 1.00 86.81 125 GLN A CA 1
ATOM 1007 C C . GLN A 1 125 ? 8.024 21.809 -16.703 1.00 86.81 125 GLN A C 1
ATOM 1009 O O . GLN A 1 125 ? 8.053 21.464 -17.879 1.00 86.81 125 GLN A O 1
ATOM 1014 N N . LEU A 1 126 ? 6.882 22.092 -16.070 1.00 87.50 126 LEU A N 1
ATOM 1015 C CA . LEU A 1 126 ? 5.572 22.058 -16.728 1.00 87.50 126 LEU A CA 1
ATOM 1016 C C . LEU A 1 126 ? 5.350 23.237 -17.690 1.00 87.50 126 LEU A C 1
ATOM 1018 O O . LEU A 1 126 ? 4.551 23.125 -18.614 1.00 87.50 126 LEU A O 1
ATOM 1022 N N . MET A 1 127 ? 6.029 24.366 -17.473 1.00 83.31 127 MET A N 1
ATOM 1023 C CA . MET A 1 127 ? 5.904 25.583 -18.285 1.00 83.31 127 MET A CA 1
ATOM 1024 C C . MET A 1 127 ? 6.951 25.689 -19.403 1.00 83.31 127 MET A C 1
ATOM 1026 O O . MET A 1 127 ? 6.816 26.546 -20.275 1.00 83.31 127 MET A O 1
ATOM 1030 N N . GLU A 1 128 ? 7.992 24.852 -19.398 1.00 73.25 128 GLU A N 1
ATOM 1031 C CA . GLU A 1 128 ? 9.135 24.979 -20.315 1.00 73.25 128 GLU A CA 1
ATOM 1032 C C . GLU A 1 128 ? 8.866 24.459 -21.744 1.00 73.25 128 GLU A C 1
ATOM 1034 O O . GLU A 1 128 ? 9.727 24.562 -22.619 1.00 73.25 128 GLU A O 1
ATOM 1039 N N . GLU A 1 129 ? 7.662 23.960 -22.046 1.00 64.69 129 GLU A N 1
ATOM 1040 C CA . GLU A 1 129 ? 7.321 23.482 -23.391 1.00 64.69 129 GLU A CA 1
ATOM 1041 C C . GLU A 1 129 ? 6.838 24.596 -24.338 1.00 64.69 129 GLU A C 1
ATOM 1043 O O . GLU A 1 129 ? 5.744 25.145 -24.228 1.00 64.69 129 GLU A O 1
ATOM 1048 N N . LYS A 1 130 ? 7.646 24.859 -25.373 1.00 57.94 130 LYS A N 1
ATOM 1049 C CA . LYS A 1 130 ? 7.351 25.740 -26.521 1.00 57.94 130 LYS A CA 1
ATOM 1050 C C . LYS A 1 130 ? 6.444 25.097 -27.594 1.00 57.94 130 LYS A C 1
ATOM 1052 O O . LYS A 1 130 ? 6.593 25.395 -28.779 1.00 57.94 130 LYS A O 1
ATOM 1057 N N . GLY A 1 131 ? 5.510 24.217 -27.230 1.00 64.94 131 GLY A N 1
ATOM 1058 C CA . GLY A 1 131 ? 4.637 23.556 -28.210 1.00 64.94 131 GLY A CA 1
ATOM 1059 C C . GLY A 1 131 ? 3.338 23.001 -27.628 1.00 64.94 131 GLY A C 1
ATOM 1060 O O . GLY A 1 131 ? 3.276 22.670 -26.452 1.00 64.94 131 GLY A O 1
ATOM 1061 N N . ASN A 1 132 ? 2.310 22.857 -28.470 1.00 66.31 132 ASN A N 1
ATOM 1062 C CA . ASN A 1 132 ? 0.947 22.419 -28.108 1.00 66.31 132 ASN A CA 1
ATOM 1063 C C . ASN A 1 132 ? 0.823 20.908 -27.777 1.00 66.31 132 ASN A C 1
ATOM 1065 O O . ASN A 1 132 ? -0.185 20.277 -28.096 1.00 66.31 132 ASN A O 1
ATOM 1069 N N . HIS A 1 133 ? 1.852 20.306 -27.189 1.00 77.38 133 HIS A N 1
ATOM 1070 C CA . HIS A 1 133 ? 1.871 18.918 -26.725 1.00 77.38 133 HIS A CA 1
ATOM 1071 C C . HIS A 1 133 ? 1.521 18.814 -25.236 1.00 77.38 133 HIS A C 1
ATOM 1073 O O . HIS A 1 133 ? 1.622 19.777 -24.483 1.00 77.38 133 HIS A O 1
ATOM 1079 N N . LEU A 1 134 ? 1.031 17.642 -24.830 1.00 81.00 134 LEU A N 1
ATOM 1080 C CA . LEU A 1 134 ? 0.687 17.349 -23.442 1.00 81.00 134 LEU A CA 1
ATOM 1081 C C . LEU A 1 134 ? 1.954 16.967 -22.657 1.00 81.00 134 LEU A C 1
ATOM 1083 O O . LEU A 1 134 ? 2.495 15.883 -22.878 1.00 81.00 134 LEU A O 1
ATOM 1087 N N . CYS A 1 135 ? 2.369 17.811 -21.709 1.00 83.12 135 CYS A N 1
ATOM 1088 C CA . CYS A 1 135 ? 3.470 17.535 -20.782 1.00 83.12 135 CYS A CA 1
ATOM 1089 C C . CYS A 1 135 ? 2.981 16.802 -19.519 1.00 83.12 135 CYS A C 1
ATOM 1091 O O . CYS A 1 135 ? 1.975 17.186 -18.917 1.00 83.12 135 CYS A O 1
ATOM 1093 N N . VAL A 1 136 ? 3.699 15.760 -19.080 1.00 87.88 136 VAL A N 1
ATOM 1094 C CA . VAL A 1 136 ? 3.377 14.988 -17.864 1.00 87.88 136 VAL A CA 1
ATOM 1095 C C . VAL A 1 136 ? 4.632 14.782 -17.016 1.00 87.88 136 VAL A C 1
ATOM 1097 O O . VAL A 1 136 ? 5.606 14.195 -17.483 1.00 87.88 136 VAL A O 1
ATOM 1100 N N . VAL A 1 137 ? 4.581 15.185 -15.739 1.00 89.44 137 VAL A N 1
ATOM 1101 C CA . VAL A 1 137 ? 5.677 15.010 -14.765 1.00 89.44 137 VAL A CA 1
ATOM 1102 C C . VAL A 1 137 ? 5.223 14.113 -13.599 1.00 89.44 137 VAL A C 1
ATOM 1104 O O . VAL A 1 137 ? 4.411 14.541 -12.774 1.00 89.44 137 VAL A O 1
ATOM 1107 N N . PRO A 1 138 ? 5.708 12.859 -13.491 1.00 89.62 138 PRO A N 1
ATOM 1108 C CA . PRO A 1 138 ? 5.310 11.955 -12.413 1.00 89.62 138 PRO A CA 1
ATOM 1109 C C . PRO A 1 138 ? 6.058 12.239 -11.097 1.00 89.62 138 PRO A C 1
ATOM 1111 O O . PRO A 1 138 ? 7.287 12.258 -11.057 1.00 89.62 138 PRO A O 1
ATOM 1114 N N . ILE A 1 139 ? 5.322 12.361 -9.984 1.00 92.00 139 ILE A N 1
ATOM 1115 C CA . ILE A 1 139 ? 5.885 12.508 -8.627 1.00 92.00 139 ILE A CA 1
ATOM 1116 C C . ILE A 1 139 ? 5.905 11.141 -7.924 1.00 92.00 139 ILE A C 1
ATOM 1118 O O . ILE A 1 139 ? 4.856 10.573 -7.615 1.00 92.00 139 ILE A O 1
ATOM 1122 N N . VAL A 1 140 ? 7.097 10.618 -7.617 1.00 89.88 140 VAL A N 1
ATOM 1123 C CA . VAL A 1 140 ? 7.296 9.277 -7.027 1.00 89.88 140 VAL A CA 1
ATOM 1124 C C . VAL A 1 140 ? 8.059 9.327 -5.698 1.00 89.88 140 VAL A C 1
ATOM 1126 O O . VAL A 1 140 ? 8.819 10.252 -5.444 1.00 89.88 140 VAL A O 1
ATOM 1129 N N . GLY A 1 141 ? 7.839 8.343 -4.814 1.00 89.62 141 GLY A N 1
ATOM 1130 C CA . GLY A 1 141 ? 8.466 8.300 -3.480 1.00 89.62 141 GLY A CA 1
ATOM 1131 C C . GLY A 1 141 ? 7.685 7.483 -2.443 1.00 89.62 141 GLY A C 1
ATOM 1132 O O . GLY A 1 141 ? 6.556 7.054 -2.699 1.00 89.62 141 GLY A O 1
ATOM 1133 N N . MET A 1 142 ? 8.263 7.285 -1.253 1.00 91.19 142 MET A N 1
ATOM 1134 C CA . MET A 1 142 ? 7.664 6.526 -0.139 1.00 91.19 142 MET A CA 1
ATOM 1135 C C . MET A 1 142 ? 6.322 7.107 0.345 1.00 91.19 142 MET A C 1
ATOM 1137 O O . MET A 1 142 ? 5.977 8.255 0.059 1.00 91.19 142 MET A O 1
ATOM 1141 N N . GLY A 1 143 ? 5.517 6.305 1.049 1.00 91.94 143 GLY A N 1
ATOM 1142 C CA . GLY A 1 143 ? 4.292 6.790 1.701 1.00 91.94 143 GLY A CA 1
ATOM 1143 C C . GLY A 1 143 ? 4.606 7.874 2.740 1.00 91.94 143 GLY A C 1
ATOM 1144 O O . GLY A 1 143 ? 5.676 7.850 3.332 1.00 91.94 143 GLY A O 1
ATOM 1145 N N . GLY A 1 144 ? 3.712 8.846 2.928 1.00 90.75 144 GLY A N 1
ATOM 1146 C CA . GLY A 1 144 ? 3.882 9.904 3.937 1.00 90.75 144 GLY A CA 1
ATOM 1147 C C . GLY A 1 144 ? 4.850 11.042 3.582 1.00 90.75 144 GLY A C 1
ATOM 1148 O O . GLY A 1 144 ? 4.760 12.095 4.190 1.00 90.75 144 GLY A O 1
ATOM 1149 N N . ILE A 1 145 ? 5.686 10.912 2.544 1.00 88.44 145 ILE A N 1
ATOM 1150 C CA . ILE A 1 145 ? 6.692 11.931 2.156 1.00 88.44 145 ILE A CA 1
ATOM 1151 C C . ILE A 1 145 ? 6.105 13.243 1.579 1.00 88.44 145 ILE A C 1
ATOM 1153 O O . ILE A 1 145 ? 6.839 14.122 1.145 1.00 88.44 145 ILE A O 1
ATOM 1157 N N . GLY A 1 146 ? 4.775 13.369 1.494 1.00 90.50 146 GLY A N 1
ATOM 1158 C CA . GLY A 1 146 ? 4.126 14.601 1.026 1.00 90.50 146 GLY A CA 1
ATOM 1159 C C . GLY A 1 146 ? 3.982 14.764 -0.494 1.00 90.50 146 GLY A C 1
ATOM 1160 O O . GLY A 1 146 ? 3.785 15.878 -0.958 1.00 90.50 146 GLY A O 1
ATOM 1161 N N . LYS A 1 147 ? 4.015 13.691 -1.299 1.00 95.06 147 LYS A N 1
ATOM 1162 C CA . LYS A 1 147 ? 3.842 13.772 -2.775 1.00 95.06 147 LYS A CA 1
ATOM 1163 C C . LYS A 1 147 ? 2.546 14.462 -3.205 1.00 95.06 147 LYS A C 1
ATOM 1165 O O . LYS A 1 147 ? 2.566 15.359 -4.037 1.00 95.06 147 LYS A O 1
ATOM 1170 N N . THR A 1 148 ? 1.420 14.051 -2.622 1.00 93.94 148 THR A N 1
ATOM 1171 C CA . THR A 1 148 ? 0.109 14.658 -2.896 1.00 93.94 148 THR A CA 1
ATOM 1172 C C . THR A 1 148 ? 0.064 16.106 -2.413 1.00 93.94 148 THR A C 1
ATOM 1174 O O . THR A 1 148 ? -0.568 16.944 -3.045 1.00 93.94 148 THR A O 1
ATOM 1177 N N . THR A 1 149 ? 0.761 16.415 -1.317 1.00 93.62 149 THR A N 1
ATOM 1178 C CA . THR A 1 149 ? 0.907 17.782 -0.806 1.00 93.62 149 THR A CA 1
ATOM 1179 C C . THR A 1 149 ? 1.691 18.653 -1.786 1.00 93.62 149 THR A C 1
ATOM 1181 O O . THR A 1 149 ? 1.259 19.758 -2.096 1.00 93.62 149 THR A O 1
ATOM 1184 N N . LEU A 1 150 ? 2.789 18.132 -2.340 1.00 92.56 150 LEU A N 1
ATOM 1185 C CA . LEU A 1 150 ? 3.583 18.807 -3.360 1.00 92.56 150 LEU A CA 1
ATOM 1186 C C . LEU A 1 150 ? 2.775 19.038 -4.645 1.00 92.56 150 LEU A C 1
ATOM 1188 O O . LEU A 1 150 ? 2.779 20.150 -5.160 1.00 92.56 150 LEU A O 1
ATOM 1192 N N . ALA A 1 151 ? 2.020 18.038 -5.114 1.00 93.00 151 ALA A N 1
ATOM 1193 C CA . ALA A 1 151 ? 1.142 18.180 -6.279 1.00 93.00 151 ALA A CA 1
ATOM 1194 C C . ALA A 1 151 ? 0.112 19.310 -6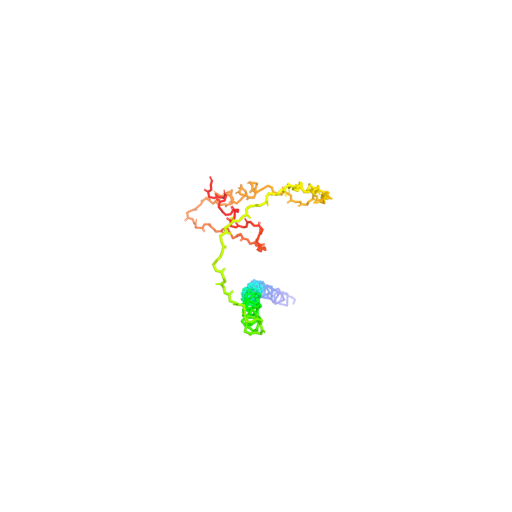.096 1.00 93.00 151 ALA A C 1
ATOM 1196 O O . ALA A 1 151 ? -0.019 20.169 -6.961 1.00 93.00 151 ALA A O 1
ATOM 1197 N N . LYS A 1 152 ? -0.551 19.370 -4.933 1.00 92.50 152 LYS A N 1
ATOM 1198 C CA . LYS A 1 152 ? -1.498 20.451 -4.598 1.00 92.50 152 LYS A CA 1
ATOM 1199 C C . LYS A 1 152 ? -0.838 21.830 -4.556 1.00 92.50 152 LYS A C 1
ATOM 1201 O O . LYS A 1 152 ? -1.456 22.829 -4.895 1.00 92.50 152 LYS A O 1
ATOM 1206 N N . LYS A 1 153 ? 0.422 21.901 -4.125 1.00 89.44 153 LYS A N 1
ATOM 1207 C CA . LYS A 1 153 ? 1.176 23.157 -4.042 1.00 89.44 153 LYS A CA 1
ATOM 1208 C C . LYS A 1 153 ? 1.606 23.680 -5.418 1.00 89.44 153 LYS A C 1
ATOM 1210 O O . LYS A 1 153 ? 1.747 24.884 -5.583 1.00 89.44 153 LYS A O 1
ATOM 1215 N N . VAL A 1 154 ? 1.810 22.791 -6.390 1.00 88.94 154 VAL A N 1
ATOM 1216 C CA . VAL A 1 154 ? 2.082 23.161 -7.790 1.00 88.94 154 VAL A CA 1
ATOM 1217 C C . VAL A 1 154 ? 0.846 23.780 -8.454 1.00 88.94 154 VAL A C 1
ATOM 1219 O O . VAL A 1 154 ? 0.997 24.624 -9.329 1.00 88.94 154 VAL A O 1
ATOM 1222 N N . GLU A 1 155 ? -0.357 23.400 -8.022 1.00 78.88 155 GLU A N 1
ATOM 1223 C CA . GLU A 1 155 ? -1.622 23.951 -8.527 1.00 78.88 155 GLU A CA 1
ATOM 1224 C C . GLU A 1 155 ? -1.956 25.343 -7.953 1.00 78.88 155 GLU A C 1
ATOM 1226 O O . GLU A 1 155 ? -2.565 26.156 -8.645 1.00 78.88 155 GLU A O 1
ATOM 1231 N N . SER A 1 156 ? -1.542 25.623 -6.710 1.00 66.88 156 SER A N 1
ATOM 1232 C CA . SER A 1 156 ? -1.755 26.913 -6.027 1.00 66.88 156 SER A CA 1
ATOM 1233 C C . SER A 1 156 ? -0.862 28.030 -6.545 1.00 66.88 156 SER A C 1
ATOM 1235 O O . SER A 1 156 ? -1.299 29.191 -6.410 1.00 66.88 156 SER A O 1
#